Protein AF-A0A061HUR4-F1 (afdb_monomer_lite)

Sequence (111 aa):
MMMWSNFFMQEEDRRRAAAGRRRAQGQQNLGLTPEREGKIKLVLLLATVGATLAVLSVGTEFWVELNTYKTNGSAVCEAAHMGLWKVCIKRLWQADVPAGRDTCGPAELPG

Foldseek 3Di:
DPPVVVVVVVVVVVVVVVVVVVVVVVVVVVDDDPVVVVVVVVVVVVVVVVVVVVVVQLPDQAPDWDWDFDDPPDQWGWIWGHHPVDIDIDIDGPVPAPPPDRTPDPDDDDD

Radius of gyration: 34.09 Å; chains: 1; bounding box: 44×47×99 Å

pLDDT: mean 76.51, std 13.19, range [37.38, 98.44]

InterPro domains:
  IPR004031 PMP-22/EMP/MP20/Claudin [PF13903] (49-101)
  IPR008370 Voltage-dependent calcium channel, gamma-6 subunit [PR01794] (3-14)
  IPR008370 Voltage-dependent calcium channel, gamma-6 subunit [PR01794] (15-33)
  IPR008370 Voltage-dependent calcium channel, gamma-6 subunit [PR01794] (66-77)
  IPR008370 Voltage-dependent calcium channel, gamma-6 subunit [PR01794] (92-110)

Organism: Cricetulus griseus (NCBI:txid10029)

Structure (mmCIF, N/CA/C/O backbone):
data_AF-A0A061HUR4-F1
#
_entry.id   AF-A0A061HUR4-F1
#
loop_
_atom_site.group_PDB
_atom_site.id
_atom_site.type_symbol
_atom_site.label_atom_id
_atom_site.label_alt_id
_atom_site.label_comp_id
_atom_site.label_asym_id
_atom_site.label_entity_id
_atom_site.label_seq_id
_atom_site.pdbx_PDB_ins_code
_atom_site.Cartn_x
_atom_site.Cartn_y
_atom_site.Cartn_z
_atom_site.occupancy
_atom_site.B_iso_or_equiv
_atom_site.auth_seq_id
_atom_site.auth_comp_id
_atom_site.auth_asym_id
_atom_site.auth_atom_id
_atom_site.pdbx_PDB_model_num
ATOM 1 N N . MET A 1 1 ? -24.345 -30.242 67.287 1.00 55.06 1 MET A N 1
ATOM 2 C CA . MET A 1 1 ? -23.139 -29.526 66.802 1.00 55.06 1 MET A CA 1
ATOM 3 C C . MET A 1 1 ? -23.176 -29.313 65.270 1.00 55.06 1 MET A C 1
ATOM 5 O O . MET A 1 1 ? -22.239 -29.674 64.584 1.00 55.06 1 MET A O 1
ATOM 9 N N . MET A 1 2 ? -24.245 -28.735 64.691 1.00 60.22 2 MET A N 1
ATOM 10 C CA . MET A 1 2 ? -24.365 -28.531 63.219 1.00 60.22 2 MET A CA 1
ATOM 11 C C . MET A 1 2 ? -24.622 -27.069 62.808 1.00 60.22 2 MET A C 1
ATOM 13 O O . MET A 1 2 ? -24.738 -26.753 61.627 1.00 60.22 2 MET A O 1
ATOM 17 N N . MET A 1 3 ? -24.706 -26.149 63.774 1.00 60.56 3 MET A N 1
ATOM 18 C CA . MET A 1 3 ? -25.080 -24.758 63.493 1.00 60.56 3 MET A CA 1
ATOM 19 C C . MET A 1 3 ? -23.937 -23.946 62.857 1.00 60.56 3 MET A C 1
ATOM 21 O O . MET A 1 3 ? -24.183 -22.991 62.132 1.00 60.56 3 MET A O 1
ATOM 25 N N . TRP A 1 4 ? -22.683 -24.353 63.084 1.00 64.06 4 TRP A N 1
ATOM 26 C CA . TRP A 1 4 ? -21.495 -23.618 62.633 1.00 64.06 4 TRP A CA 1
ATOM 27 C C . TRP A 1 4 ? -21.179 -23.824 61.147 1.00 64.06 4 TRP A C 1
ATOM 29 O O . TRP A 1 4 ? -20.784 -22.875 60.474 1.00 64.06 4 TRP A O 1
ATOM 39 N N . SER A 1 5 ? -21.405 -25.029 60.614 1.00 63.34 5 SER A N 1
ATOM 40 C CA . SER A 1 5 ? -21.172 -25.327 59.192 1.00 63.34 5 SER A CA 1
ATOM 41 C C . SER A 1 5 ? -22.099 -24.525 58.280 1.00 63.34 5 SER A C 1
ATOM 43 O O . SER A 1 5 ? -21.664 -24.026 57.247 1.00 63.34 5 SER A O 1
ATOM 45 N N . ASN A 1 6 ? -23.353 -24.336 58.698 1.00 74.31 6 ASN A N 1
ATOM 46 C CA . ASN A 1 6 ? -24.324 -23.533 57.956 1.00 74.31 6 ASN A CA 1
ATOM 47 C C . ASN A 1 6 ? -23.967 -22.042 57.974 1.00 74.31 6 ASN A C 1
ATOM 49 O O . ASN A 1 6 ? -24.074 -21.373 56.951 1.00 74.31 6 ASN A O 1
ATOM 53 N N . PHE A 1 7 ? -23.474 -21.534 59.107 1.00 77.38 7 PHE A N 1
ATOM 54 C CA . PHE A 1 7 ? -23.070 -20.135 59.229 1.00 77.38 7 PHE A CA 1
ATOM 55 C C . PHE A 1 7 ? -21.883 -19.786 58.320 1.00 77.38 7 PHE A C 1
ATOM 57 O O . PHE A 1 7 ? -21.911 -18.770 57.630 1.00 77.38 7 PHE A O 1
ATOM 64 N N . PHE A 1 8 ? -20.859 -20.645 58.271 1.00 74.56 8 PHE A N 1
ATOM 65 C CA . PHE A 1 8 ? -19.703 -20.425 57.395 1.00 74.56 8 PHE A CA 1
ATOM 66 C C . PHE A 1 8 ? -20.082 -20.449 55.915 1.00 74.56 8 PHE A C 1
ATOM 68 O O . PHE A 1 8 ? -19.650 -19.583 55.157 1.00 74.56 8 PHE A O 1
ATOM 75 N N . MET A 1 9 ? -20.919 -21.406 55.517 1.00 76.25 9 MET A N 1
ATOM 76 C CA . MET A 1 9 ? -21.362 -21.543 54.130 1.00 76.25 9 MET A CA 1
ATOM 77 C C . MET A 1 9 ? -22.210 -20.332 53.699 1.00 76.25 9 MET A C 1
ATOM 79 O O . MET A 1 9 ? -21.973 -19.743 52.646 1.00 76.25 9 MET A O 1
ATOM 83 N N . GLN A 1 10 ? -23.090 -19.854 54.584 1.00 77.94 10 GLN A N 1
ATOM 84 C CA . GLN A 1 10 ? -23.896 -18.653 54.365 1.00 77.94 10 GLN A CA 1
ATOM 85 C C . GLN A 1 10 ? -23.051 -17.369 54.278 1.00 77.94 10 GLN A C 1
ATOM 87 O O . GLN A 1 10 ? -23.330 -16.492 53.457 1.00 77.94 10 GLN A O 1
ATOM 92 N N . GLU A 1 11 ? -22.005 -17.242 55.097 1.00 79.56 11 GLU A N 1
ATOM 93 C CA . GLU A 1 11 ? -21.106 -16.086 55.068 1.00 79.56 11 GLU A CA 1
ATOM 94 C C . GLU A 1 11 ? -20.219 -16.084 53.810 1.00 79.56 11 GLU A C 1
ATOM 96 O O . GLU A 1 11 ? -19.974 -15.022 53.227 1.00 79.56 11 GLU A O 1
ATOM 101 N N . GLU A 1 12 ? -19.779 -17.254 53.337 1.00 77.00 12 GLU A N 1
ATOM 102 C CA . GLU A 1 12 ? -19.086 -17.373 52.053 1.00 77.00 12 GLU A CA 1
ATOM 103 C C . GLU A 1 12 ? -19.983 -16.994 50.874 1.00 77.00 12 GLU A C 1
ATOM 105 O O . GLU A 1 12 ? -19.558 -16.218 50.015 1.00 77.00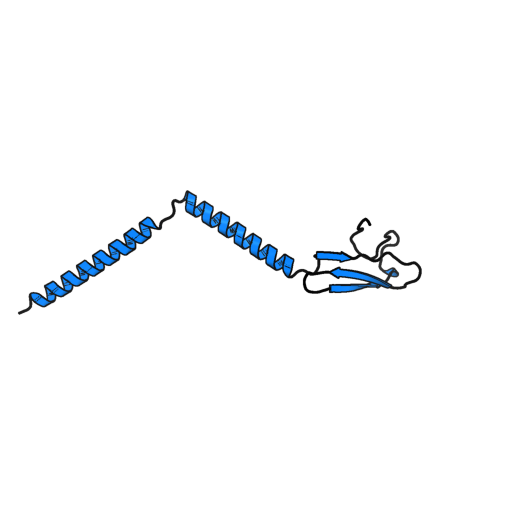 12 GLU A O 1
ATOM 110 N N . ASP A 1 13 ? -21.225 -17.477 50.835 1.00 78.56 13 ASP A N 1
ATOM 111 C CA . ASP A 1 13 ? -22.171 -17.132 49.771 1.00 78.56 13 ASP A CA 1
ATOM 112 C C . ASP A 1 13 ? -22.509 -15.643 49.781 1.00 78.56 13 ASP A C 1
ATOM 114 O O . ASP A 1 13 ? -22.564 -15.004 48.727 1.00 78.56 13 ASP A O 1
ATOM 118 N N . ARG A 1 14 ? -22.611 -15.035 50.967 1.00 79.50 14 ARG A N 1
ATOM 119 C CA . ARG A 1 14 ? -22.775 -13.585 51.118 1.00 79.50 14 ARG A CA 1
ATOM 120 C C . ARG A 1 14 ? -21.579 -12.815 50.556 1.00 79.50 14 ARG A C 1
ATOM 122 O O . ARG A 1 14 ? -21.761 -11.798 49.880 1.00 79.50 14 ARG A O 1
ATOM 129 N N . ARG A 1 15 ? -20.353 -13.300 50.779 1.00 79.31 15 ARG A N 1
ATOM 130 C CA . ARG A 1 15 ? -19.126 -12.709 50.213 1.00 79.31 15 ARG A CA 1
ATOM 131 C C . ARG A 1 15 ? -19.040 -12.899 48.702 1.00 79.31 15 ARG A C 1
ATOM 133 O O . ARG A 1 15 ? -18.707 -11.942 48.002 1.00 79.31 15 ARG A O 1
ATOM 140 N N . ARG A 1 16 ? -19.384 -14.083 48.186 1.00 78.38 16 ARG A N 1
ATOM 141 C CA . ARG A 1 16 ? -19.441 -14.371 46.743 1.00 78.38 16 ARG A CA 1
ATOM 142 C C . ARG A 1 16 ? -20.489 -13.503 46.050 1.00 78.38 16 ARG A C 1
ATOM 144 O O . ARG A 1 16 ? -20.184 -12.894 45.027 1.00 78.38 16 ARG A O 1
ATOM 151 N N . ALA A 1 17 ? -21.670 -13.345 46.642 1.00 78.44 17 ALA A N 1
ATOM 152 C CA . ALA A 1 17 ? -22.723 -12.467 46.139 1.00 78.44 17 ALA A CA 1
ATOM 153 C C . ALA A 1 17 ? -22.298 -10.989 46.151 1.00 78.44 17 ALA A C 1
ATOM 155 O O . ALA A 1 17 ? -22.536 -10.265 45.184 1.00 78.44 17 ALA A O 1
ATOM 156 N N . ALA A 1 18 ? -21.611 -10.535 47.205 1.00 78.62 18 ALA A N 1
ATOM 157 C CA . ALA A 1 18 ? -21.074 -9.178 47.277 1.00 78.62 18 ALA A CA 1
ATOM 158 C C . ALA A 1 18 ? -19.967 -8.932 46.236 1.00 78.62 18 ALA A C 1
ATOM 160 O O . ALA A 1 18 ? -19.940 -7.873 45.609 1.00 78.62 18 ALA A O 1
ATOM 161 N N . ALA A 1 19 ? -19.075 -9.902 46.014 1.00 77.88 19 ALA A N 1
ATOM 162 C CA . ALA A 1 19 ? -18.050 -9.835 44.975 1.00 77.88 19 ALA A CA 1
ATOM 163 C C . ALA A 1 19 ? -18.663 -9.853 43.563 1.00 77.88 19 ALA A C 1
ATOM 165 O O . ALA A 1 19 ? -18.246 -9.077 42.701 1.00 77.88 19 ALA A O 1
ATOM 166 N N . GLY A 1 20 ? -19.698 -10.671 43.350 1.00 74.06 20 GLY A N 1
ATOM 167 C CA . GLY A 1 20 ? -20.485 -10.706 42.118 1.00 74.06 20 GLY A CA 1
ATOM 168 C C . GLY A 1 20 ? -21.175 -9.372 41.835 1.00 74.06 20 GLY A C 1
ATOM 169 O O . GLY A 1 20 ? -21.059 -8.848 40.730 1.00 74.06 20 GLY A O 1
ATOM 170 N N . ARG A 1 21 ? -21.794 -8.754 42.852 1.00 71.44 21 ARG A N 1
ATOM 171 C CA . ARG A 1 21 ? -22.386 -7.409 42.749 1.00 71.44 21 ARG A CA 1
ATOM 172 C C . ARG A 1 21 ? -21.354 -6.335 42.430 1.00 71.44 21 ARG A C 1
ATOM 174 O O . ARG A 1 21 ? -21.614 -5.509 41.567 1.00 71.44 21 ARG A O 1
ATOM 181 N N . ARG A 1 22 ? -20.177 -6.353 43.068 1.00 67.94 22 ARG A N 1
ATOM 182 C CA . ARG A 1 22 ? -19.102 -5.389 42.763 1.00 67.94 22 ARG A CA 1
ATOM 183 C C . ARG A 1 22 ? -18.572 -5.546 41.341 1.00 67.94 22 ARG A C 1
ATOM 185 O O . ARG A 1 22 ? -18.340 -4.539 40.683 1.00 67.94 22 ARG A O 1
ATOM 192 N N . ARG A 1 23 ? -18.416 -6.782 40.849 1.00 66.25 23 ARG A N 1
ATOM 193 C CA . ARG A 1 23 ? -18.049 -7.037 39.446 1.00 66.25 23 ARG A CA 1
ATOM 194 C C . ARG A 1 23 ? -19.124 -6.537 38.490 1.00 66.25 23 ARG A C 1
ATOM 196 O O . ARG A 1 23 ? -18.790 -5.792 37.581 1.00 66.25 23 ARG A O 1
ATOM 203 N N . ALA A 1 24 ? -20.391 -6.865 38.733 1.00 61.53 24 ALA A N 1
ATOM 204 C CA . ALA A 1 24 ? -21.502 -6.408 37.903 1.00 61.53 24 ALA A CA 1
ATOM 205 C C . ALA A 1 24 ? -21.624 -4.874 37.894 1.00 61.53 24 ALA A C 1
ATOM 207 O O . ALA A 1 24 ? -21.800 -4.276 36.840 1.00 61.53 24 ALA A O 1
ATOM 208 N N . GLN A 1 25 ? -21.452 -4.222 39.044 1.00 60.91 25 GLN A N 1
ATOM 209 C CA . GLN A 1 25 ? -21.507 -2.765 39.171 1.00 60.91 25 GLN A CA 1
ATOM 210 C C . GLN A 1 25 ? -20.283 -2.073 38.546 1.00 60.91 25 GLN A C 1
ATOM 212 O O . GLN A 1 25 ? -20.422 -1.022 37.928 1.00 60.91 25 GLN A O 1
ATOM 217 N N . GLY A 1 26 ? -19.092 -2.676 38.637 1.00 59.31 26 GLY A N 1
ATOM 218 C CA . GLY A 1 26 ? -17.904 -2.227 37.904 1.00 59.31 26 GLY A CA 1
ATOM 219 C C . GLY A 1 26 ? -18.062 -2.373 36.388 1.00 59.31 26 GLY A C 1
ATOM 220 O O . GLY A 1 26 ? -17.634 -1.501 35.643 1.00 59.31 26 GLY A O 1
ATOM 221 N N . GLN A 1 27 ? -18.745 -3.425 35.935 1.00 59.47 27 GLN A N 1
A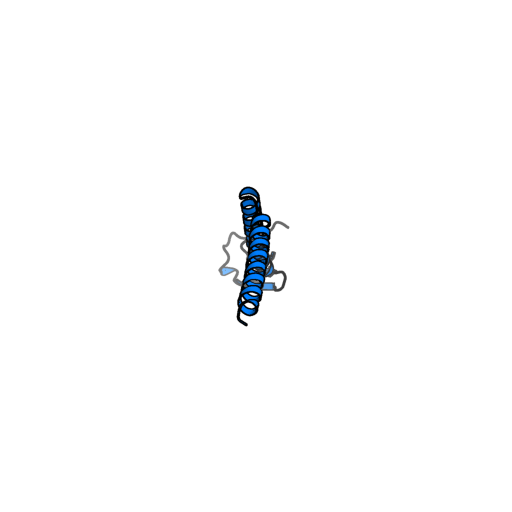TOM 222 C CA . GLN A 1 27 ? -19.057 -3.650 34.524 1.00 59.47 27 GLN A CA 1
ATOM 223 C C . GLN A 1 27 ? -20.131 -2.678 34.008 1.00 59.47 27 GLN A C 1
ATOM 225 O O . GLN A 1 27 ? -20.013 -2.183 32.893 1.00 59.47 27 GLN A O 1
ATOM 230 N N . GLN A 1 28 ? -21.127 -2.338 34.834 1.00 55.09 28 GLN A N 1
ATOM 231 C CA . GLN A 1 28 ? -22.127 -1.309 34.524 1.00 55.09 28 GLN A CA 1
ATOM 232 C C . GLN A 1 28 ? -21.521 0.103 34.480 1.00 55.09 28 GLN A C 1
ATOM 234 O O . GLN A 1 28 ? -21.903 0.890 33.622 1.00 55.09 28 GLN A O 1
ATOM 239 N N . ASN A 1 29 ? -20.528 0.409 35.324 1.00 53.66 29 ASN A N 1
ATOM 240 C CA . ASN A 1 29 ? -19.776 1.672 35.262 1.00 53.66 29 ASN A CA 1
ATOM 241 C C . ASN A 1 29 ? -18.725 1.722 34.134 1.00 53.66 29 ASN A C 1
ATOM 243 O O . ASN A 1 29 ? -18.254 2.806 33.797 1.00 53.66 29 ASN A O 1
ATOM 247 N N . LEU A 1 30 ? -18.363 0.578 33.538 1.00 56.94 30 LEU A N 1
ATOM 248 C CA . LEU A 1 30 ? -17.563 0.501 32.306 1.00 56.94 30 LEU A CA 1
ATOM 249 C C . LEU A 1 30 ? -18.419 0.510 31.028 1.00 56.94 30 LEU A C 1
ATOM 251 O O . LEU A 1 30 ? -17.865 0.505 29.928 1.00 56.94 30 LEU A O 1
ATOM 255 N N . GLY A 1 31 ? -19.748 0.522 31.155 1.00 57.97 31 GLY A N 1
ATOM 256 C CA . GLY A 1 31 ? -20.655 0.676 30.026 1.00 57.97 31 GLY A CA 1
ATOM 257 C C . GLY A 1 31 ? -20.511 2.073 29.436 1.00 57.97 31 GLY A C 1
ATOM 258 O O . GLY A 1 31 ? -20.940 3.060 30.031 1.00 57.97 31 GLY A O 1
ATOM 259 N N . LEU A 1 32 ? -19.876 2.171 28.269 1.00 62.47 32 LEU A N 1
ATOM 260 C CA . LEU A 1 32 ? -19.836 3.411 27.504 1.00 62.47 32 LEU A CA 1
ATOM 261 C C . LEU A 1 32 ? -21.273 3.817 27.157 1.00 62.47 32 LEU A C 1
ATOM 263 O O . LEU A 1 32 ? -22.089 2.979 26.780 1.00 62.47 32 LEU A O 1
ATOM 267 N N . THR A 1 33 ? -21.587 5.108 27.264 1.00 70.81 33 THR A N 1
ATOM 268 C CA . THR A 1 33 ? -22.850 5.620 26.722 1.00 70.81 33 THR A CA 1
ATOM 269 C C . THR A 1 33 ? -22.920 5.280 25.226 1.00 70.81 33 THR A C 1
ATOM 271 O O . THR A 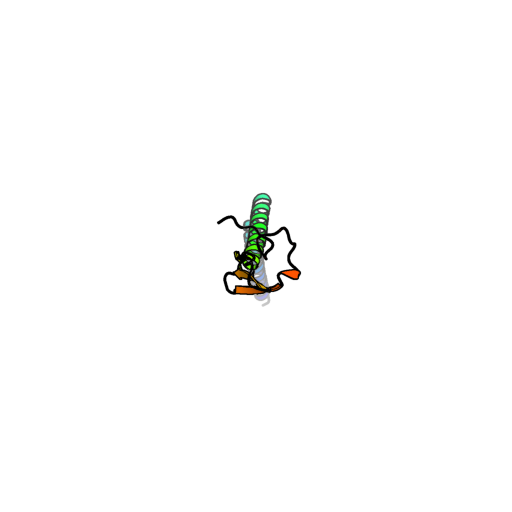1 33 ? -21.873 5.287 24.567 1.00 70.81 33 THR A O 1
ATOM 274 N N . PRO A 1 34 ? -24.107 4.997 24.658 1.00 74.12 34 PRO A N 1
ATOM 275 C CA . PRO A 1 34 ? -24.232 4.529 23.270 1.00 74.12 34 PRO A CA 1
ATOM 276 C C . PRO A 1 34 ? -23.558 5.479 22.262 1.00 74.12 34 PRO A C 1
ATOM 278 O O . PRO A 1 34 ? -22.886 5.039 21.331 1.00 74.12 34 PRO A O 1
ATOM 281 N N . GLU A 1 35 ? -23.622 6.787 22.523 1.00 76.25 35 GLU A N 1
ATOM 282 C CA . GLU A 1 35 ? -22.910 7.840 21.784 1.00 76.25 35 GLU A CA 1
ATOM 283 C C . GLU A 1 35 ? -21.379 7.684 21.804 1.00 76.25 35 GLU A C 1
ATOM 285 O O . GLU A 1 35 ? -20.692 7.879 20.798 1.00 76.25 35 GLU A O 1
ATOM 290 N N . ARG A 1 36 ? -20.806 7.345 22.964 1.00 76.00 36 ARG A N 1
ATOM 291 C CA . ARG A 1 36 ? -19.356 7.196 23.138 1.00 76.00 36 ARG A CA 1
ATOM 292 C C . ARG A 1 36 ? -18.863 5.874 22.561 1.00 76.00 36 ARG A C 1
ATOM 294 O O . ARG A 1 36 ? -17.781 5.838 21.980 1.00 76.00 36 ARG A O 1
ATOM 301 N N . GLU A 1 37 ? -19.663 4.819 22.670 1.00 81.31 37 GLU A N 1
ATOM 302 C CA . GLU A 1 37 ? -19.388 3.529 22.040 1.00 81.31 37 GLU A CA 1
ATOM 303 C C . GLU A 1 37 ? -19.369 3.646 20.508 1.00 81.31 37 GLU A C 1
ATOM 305 O O . GLU A 1 37 ? -18.432 3.163 19.872 1.00 81.31 37 GLU A O 1
ATOM 310 N N . GLY A 1 38 ? -20.337 4.360 19.920 1.00 83.44 38 GLY A N 1
ATOM 311 C CA . GLY A 1 38 ? -20.373 4.640 18.482 1.00 83.44 38 GL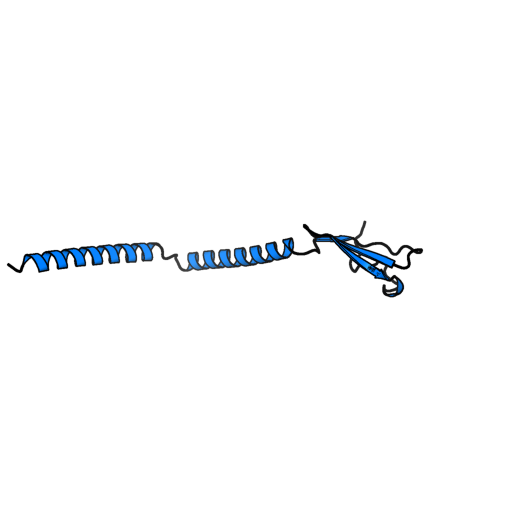Y A CA 1
ATOM 312 C C . GLY A 1 38 ? -19.135 5.398 17.995 1.00 83.44 38 GLY A C 1
ATOM 313 O O . GLY A 1 38 ? -18.501 4.990 17.021 1.00 83.44 38 GLY A O 1
ATOM 314 N N . LYS A 1 39 ? -18.723 6.448 18.719 1.00 90.44 39 LYS A N 1
ATOM 315 C CA . LYS A 1 39 ? -17.501 7.214 18.408 1.00 90.44 39 LYS A CA 1
ATOM 316 C C . LYS A 1 39 ? -16.240 6.356 18.480 1.00 90.44 39 LYS A C 1
ATOM 318 O O . LYS A 1 39 ? -15.405 6.432 17.585 1.00 90.44 39 LYS A O 1
ATOM 323 N N . ILE A 1 40 ? -16.104 5.527 19.515 1.00 91.94 40 ILE A N 1
ATOM 324 C CA . ILE A 1 40 ? -14.938 4.645 19.676 1.00 91.94 40 ILE A CA 1
ATOM 325 C C . ILE A 1 40 ? -14.892 3.601 18.558 1.00 91.94 40 ILE A C 1
ATOM 327 O O . ILE A 1 40 ? -13.833 3.386 17.974 1.00 91.94 40 ILE A O 1
ATOM 331 N N . LYS A 1 41 ? -16.033 2.997 18.209 1.00 91.88 41 LYS A N 1
ATOM 332 C CA . LYS A 1 41 ? -16.132 2.051 17.090 1.00 91.88 41 LYS A CA 1
ATOM 333 C C . LYS A 1 41 ? -15.767 2.706 15.758 1.00 91.88 41 LYS A C 1
ATOM 335 O O . LYS A 1 41 ? -15.001 2.125 14.998 1.00 91.88 41 LYS A O 1
ATOM 340 N N . LEU A 1 42 ? -16.252 3.922 15.497 1.00 94.88 42 LEU A N 1
ATOM 341 C CA . LEU A 1 42 ? -15.923 4.666 14.280 1.00 94.88 42 LEU A CA 1
ATOM 342 C C . LEU A 1 42 ? -14.422 4.971 14.192 1.00 94.88 42 LEU A C 1
ATOM 344 O O . LEU A 1 42 ? -13.809 4.716 13.159 1.00 94.88 42 LEU A O 1
ATOM 348 N N . VAL A 1 43 ? -13.820 5.464 15.278 1.00 96.50 43 VAL A N 1
ATOM 349 C CA . VAL A 1 43 ? -12.374 5.726 15.332 1.00 96.50 43 VAL A CA 1
ATOM 350 C C . VAL A 1 43 ? -11.579 4.440 15.126 1.00 96.50 43 VAL A C 1
ATOM 352 O O . VAL A 1 43 ? -10.611 4.446 14.373 1.00 96.50 43 VAL A O 1
ATOM 355 N N . LEU A 1 44 ? -11.997 3.327 15.733 1.00 95.94 44 LEU A N 1
ATOM 356 C CA . LEU A 1 44 ? -11.340 2.035 15.547 1.00 95.94 44 LEU A CA 1
ATOM 357 C C . LEU A 1 44 ? -11.429 1.558 14.089 1.00 95.94 44 LEU A C 1
ATOM 359 O O . LEU A 1 44 ? -10.439 1.083 13.537 1.00 95.94 44 LEU A O 1
ATOM 363 N N . LEU A 1 45 ? -12.585 1.716 13.440 1.00 97.25 45 LEU A N 1
ATOM 364 C CA . LEU A 1 45 ? -12.757 1.383 12.024 1.00 97.25 45 LEU A CA 1
ATOM 365 C C . LEU A 1 45 ? -11.861 2.248 11.131 1.00 97.25 45 LEU A C 1
ATOM 367 O O . LEU A 1 45 ? -11.131 1.721 10.300 1.00 97.25 45 LEU A O 1
ATOM 371 N N . LEU A 1 46 ? -11.841 3.563 11.343 1.00 98.31 46 LEU A N 1
ATOM 372 C CA . LEU A 1 46 ? -10.961 4.472 10.602 1.00 98.31 46 LEU A CA 1
ATOM 373 C C . LEU A 1 46 ? -9.482 4.138 10.814 1.00 98.31 46 LEU A C 1
ATOM 375 O O . LEU A 1 46 ? -8.717 4.103 9.854 1.00 98.31 46 LEU A O 1
ATOM 379 N N . ALA A 1 47 ? -9.080 3.857 12.054 1.00 98.12 47 ALA A N 1
ATOM 380 C CA . ALA A 1 47 ? -7.703 3.513 12.387 1.00 98.12 47 ALA A CA 1
ATOM 381 C C . ALA A 1 47 ? -7.279 2.182 11.755 1.00 98.12 47 ALA A C 1
ATOM 383 O O . ALA A 1 47 ? -6.182 2.085 11.213 1.00 98.12 47 ALA A O 1
ATOM 384 N N . THR A 1 48 ? -8.143 1.166 11.787 1.00 98.12 48 THR A N 1
ATOM 385 C CA . THR A 1 48 ? -7.857 -0.137 11.167 1.00 98.12 48 THR A CA 1
ATOM 386 C C . THR A 1 48 ? -7.774 -0.028 9.649 1.00 98.12 48 THR A C 1
ATOM 388 O O . THR A 1 48 ? -6.798 -0.499 9.071 1.00 98.12 48 THR A O 1
ATOM 391 N N . VAL A 1 49 ? -8.713 0.669 9.002 1.00 98.44 49 VAL A N 1
ATOM 392 C CA . VAL A 1 49 ? -8.655 0.940 7.557 1.00 98.44 49 VAL A CA 1
ATOM 393 C C . VAL A 1 49 ? -7.381 1.714 7.206 1.00 98.44 49 VAL A C 1
ATOM 395 O O . VAL A 1 49 ? -6.626 1.286 6.335 1.00 98.44 49 VAL A O 1
ATOM 398 N N . GLY A 1 50 ? -7.076 2.792 7.930 1.00 98.38 50 GLY A N 1
ATOM 399 C CA . GLY A 1 50 ? -5.854 3.572 7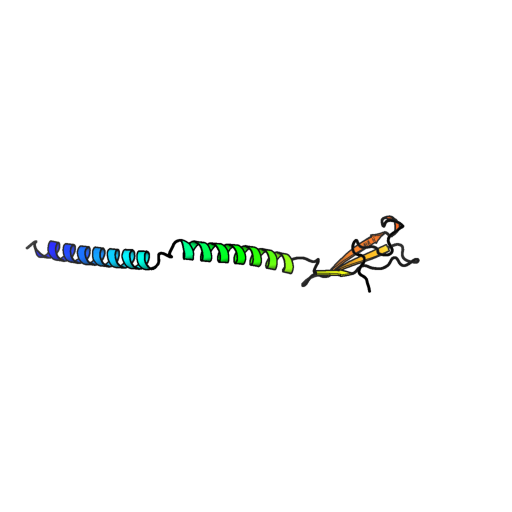.729 1.00 98.38 50 GLY A CA 1
ATOM 400 C C . GLY A 1 50 ? -4.582 2.738 7.895 1.00 98.38 50 GLY A C 1
ATOM 401 O O . GLY A 1 50 ? -3.688 2.813 7.057 1.00 98.38 50 GLY A O 1
ATOM 402 N N . ALA A 1 51 ? -4.522 1.882 8.917 1.00 98.19 51 ALA A N 1
ATOM 403 C CA . ALA A 1 51 ? -3.397 0.978 9.132 1.00 98.19 51 ALA A CA 1
ATOM 404 C C . ALA A 1 51 ? -3.248 -0.035 7.986 1.00 98.19 51 ALA A C 1
ATOM 406 O O . ALA A 1 51 ? -2.136 -0.250 7.508 1.00 98.19 51 ALA A O 1
ATOM 407 N N . THR A 1 52 ? -4.349 -0.617 7.496 1.00 97.81 52 THR A N 1
ATOM 408 C CA . THR A 1 52 ? -4.293 -1.534 6.344 1.00 97.81 52 THR A CA 1
ATOM 409 C C . THR A 1 52 ? -3.796 -0.834 5.081 1.00 97.81 52 THR A C 1
ATOM 411 O O . THR A 1 52 ? -2.913 -1.361 4.407 1.00 97.81 52 THR A O 1
ATOM 414 N N . LEU A 1 53 ? -4.274 0.382 4.798 1.00 97.25 53 LEU A N 1
ATOM 415 C CA . LEU A 1 53 ? -3.810 1.183 3.664 1.00 97.25 53 LEU A CA 1
ATOM 416 C C . LEU A 1 53 ? -2.332 1.565 3.799 1.00 97.25 53 LEU A C 1
ATOM 418 O O . LEU A 1 53 ? -1.596 1.497 2.819 1.00 97.25 53 LEU A O 1
ATOM 422 N N . ALA A 1 54 ? -1.874 1.909 5.005 1.00 96.31 54 ALA A N 1
ATOM 423 C CA . ALA A 1 54 ? -0.470 2.221 5.257 1.00 96.31 54 ALA A CA 1
ATOM 424 C C . ALA A 1 54 ? 0.439 1.010 4.998 1.00 96.31 54 ALA A C 1
ATOM 426 O O . ALA A 1 54 ? 1.464 1.145 4.333 1.00 96.31 54 ALA A O 1
ATOM 427 N N . VAL A 1 55 ? 0.050 -0.183 5.460 1.00 96.12 55 VAL A N 1
ATOM 428 C CA . VAL A 1 55 ? 0.803 -1.421 5.196 1.00 96.12 55 VAL A CA 1
ATOM 429 C C . VAL A 1 55 ? 0.854 -1.720 3.697 1.00 96.12 55 VAL A C 1
ATOM 431 O O . VAL A 1 55 ? 1.925 -2.035 3.180 1.00 96.12 55 VAL A O 1
ATOM 434 N N . LEU A 1 56 ? -0.267 -1.567 2.985 1.00 93.69 56 LEU A N 1
ATOM 435 C CA . LEU A 1 56 ? -0.307 -1.731 1.529 1.00 93.69 56 LEU A CA 1
ATOM 436 C C . LEU A 1 56 ? 0.600 -0.718 0.818 1.00 93.69 56 LEU A C 1
ATOM 438 O O . LEU A 1 56 ? 1.356 -1.101 -0.069 1.00 93.69 56 LEU A O 1
ATOM 442 N N . SER A 1 57 ? 0.583 0.549 1.241 1.00 92.00 57 SER A N 1
ATOM 443 C CA . SER A 1 57 ? 1.457 1.592 0.697 1.00 92.00 57 SER A CA 1
ATOM 444 C C . SER A 1 57 ? 2.930 1.252 0.910 1.00 92.00 57 SER A C 1
ATOM 446 O O . SER A 1 57 ? 3.720 1.350 -0.017 1.00 92.00 57 SER A O 1
ATOM 448 N N . VAL A 1 58 ? 3.330 0.817 2.105 1.00 92.88 58 VAL A N 1
ATOM 449 C CA . VAL A 1 58 ? 4.731 0.461 2.393 1.00 92.88 58 VAL A CA 1
ATOM 450 C C . VAL A 1 58 ? 5.177 -0.786 1.625 1.00 92.88 58 VAL A C 1
ATOM 452 O O . VAL A 1 58 ? 6.338 -0.874 1.228 1.00 92.88 58 VAL A O 1
ATOM 455 N N . GLY A 1 59 ? 4.268 -1.738 1.399 1.00 89.38 59 GLY A N 1
ATOM 456 C CA . GLY A 1 59 ? 4.542 -2.960 0.643 1.00 89.38 59 GLY A CA 1
ATOM 457 C C . GLY A 1 59 ? 4.549 -2.788 -0.878 1.00 89.38 59 GLY A C 1
ATOM 458 O O . GLY A 1 59 ? 4.987 -3.698 -1.578 1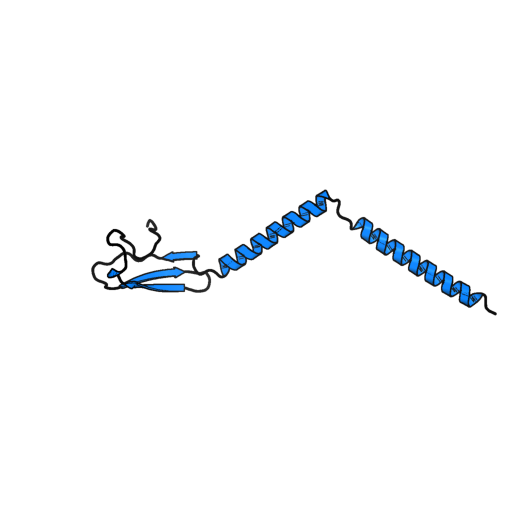.00 89.38 59 GLY A O 1
ATOM 459 N N . THR A 1 60 ? 4.063 -1.658 -1.395 1.00 88.56 60 THR A N 1
ATOM 460 C CA . THR A 1 60 ? 3.963 -1.423 -2.837 1.00 88.56 60 THR A CA 1
ATOM 461 C C . THR A 1 60 ? 5.272 -0.907 -3.434 1.00 88.56 60 THR A C 1
ATOM 463 O O . THR A 1 60 ? 6.057 -0.225 -2.773 1.00 88.56 60 THR A O 1
ATOM 466 N N . GLU A 1 61 ? 5.500 -1.204 -4.712 1.00 83.75 61 GLU A N 1
ATOM 467 C CA . GLU A 1 61 ? 6.695 -0.782 -5.461 1.00 83.75 61 GLU A CA 1
ATOM 468 C C . GLU A 1 61 ? 6.451 0.478 -6.311 1.00 83.75 61 GLU A C 1
ATOM 470 O O . GLU A 1 61 ? 7.338 0.947 -7.013 1.00 83.75 61 GLU A O 1
ATOM 475 N N . PHE A 1 62 ? 5.252 1.053 -6.218 1.00 83.12 62 PHE A N 1
ATOM 476 C CA . PHE A 1 62 ? 4.779 2.171 -7.035 1.00 83.12 62 PHE A CA 1
ATOM 477 C C . PHE A 1 62 ? 4.822 3.506 -6.273 1.00 83.12 62 PHE A C 1
ATOM 479 O O . PHE A 1 62 ? 3.837 4.240 -6.261 1.00 83.12 62 PHE A O 1
ATOM 486 N N . TRP A 1 63 ? 5.929 3.808 -5.583 1.00 84.75 63 TRP A N 1
ATOM 487 C CA . TRP A 1 63 ? 6.079 5.109 -4.909 1.00 84.75 63 TRP A CA 1
ATOM 488 C C . TRP A 1 63 ? 6.517 6.194 -5.884 1.00 84.75 63 TRP A C 1
ATOM 490 O O . TRP A 1 63 ? 6.009 7.312 -5.846 1.00 84.75 63 TRP A O 1
ATOM 500 N N . VAL A 1 64 ? 7.462 5.853 -6.756 1.00 82.50 64 VAL A N 1
ATOM 501 C CA . VAL A 1 64 ? 7.950 6.727 -7.819 1.00 82.50 64 VAL A CA 1
ATOM 502 C C . VAL A 1 64 ? 8.053 5.904 -9.091 1.00 82.50 64 VAL A C 1
ATOM 504 O O . VAL A 1 64 ? 8.663 4.836 -9.101 1.00 82.50 64 VAL A O 1
ATOM 507 N N . GLU A 1 65 ? 7.467 6.407 -10.167 1.00 76.00 65 GLU A N 1
ATOM 508 C CA . GLU A 1 65 ? 7.630 5.847 -11.501 1.00 76.00 65 GLU A CA 1
ATOM 509 C C . GLU A 1 65 ? 8.675 6.682 -12.246 1.00 76.00 65 GLU A C 1
ATOM 511 O O . GLU A 1 65 ? 8.500 7.879 -12.445 1.00 76.00 65 GLU A O 1
ATOM 516 N N . LEU A 1 66 ? 9.794 6.067 -12.621 1.00 73.00 66 LEU A N 1
ATOM 517 C CA . LEU A 1 66 ? 10.798 6.664 -13.487 1.00 73.00 66 LEU A CA 1
ATOM 518 C C . LEU A 1 66 ? 10.534 6.203 -14.916 1.00 73.00 66 LEU A C 1
ATOM 520 O O . LEU A 1 66 ? 10.635 5.014 -15.235 1.00 73.00 66 LEU A O 1
ATOM 524 N N . ASN A 1 67 ? 10.220 7.160 -15.780 1.00 69.62 67 ASN A N 1
ATOM 525 C CA . ASN A 1 67 ? 9.947 6.889 -17.175 1.00 69.62 67 ASN A CA 1
ATOM 526 C C . ASN A 1 67 ? 11.148 7.286 -18.044 1.00 69.62 67 ASN A C 1
ATOM 528 O O . ASN A 1 67 ? 11.603 8.429 -17.995 1.00 69.62 67 ASN A O 1
ATOM 532 N N . THR A 1 68 ? 11.686 6.350 -18.831 1.00 69.81 68 THR A N 1
ATOM 533 C CA . THR A 1 68 ? 12.750 6.669 -19.790 1.00 69.81 68 THR A CA 1
ATOM 534 C C . THR A 1 68 ? 12.162 7.188 -21.091 1.00 69.81 68 THR A C 1
ATOM 536 O O . THR A 1 68 ? 11.296 6.543 -21.692 1.00 69.81 68 THR A O 1
ATOM 539 N N . TYR A 1 69 ? 12.706 8.308 -21.562 1.00 69.56 69 TYR A N 1
ATOM 540 C CA . TYR A 1 69 ? 12.453 8.813 -22.905 1.00 69.56 69 TYR A CA 1
ATOM 541 C C . TYR A 1 69 ? 12.884 7.804 -23.965 1.00 69.56 69 TYR A C 1
ATOM 543 O O . TYR A 1 69 ? 13.901 7.116 -23.831 1.00 69.56 69 TYR A O 1
ATOM 551 N N . LYS A 1 70 ? 12.114 7.753 -25.048 1.00 68.94 70 LYS A N 1
ATOM 552 C CA . LYS A 1 70 ? 12.437 6.972 -26.233 1.00 68.94 70 LYS A CA 1
ATOM 553 C C . LYS A 1 70 ? 13.700 7.546 -26.873 1.00 68.94 70 LYS A C 1
ATOM 555 O O . LYS A 1 70 ? 13.671 8.578 -27.538 1.00 68.94 70 LYS A O 1
ATOM 560 N N . THR A 1 71 ? 14.838 6.890 -26.667 1.00 68.81 71 THR A N 1
ATOM 561 C CA . THR A 1 71 ? 16.080 7.273 -27.342 1.00 68.81 71 THR A CA 1
ATOM 562 C C . THR A 1 71 ? 16.097 6.652 -28.742 1.00 68.81 71 THR A C 1
ATOM 564 O O . THR A 1 71 ? 15.886 5.451 -28.906 1.00 68.81 71 THR A O 1
ATOM 567 N N . ASN A 1 72 ? 16.366 7.459 -29.772 1.00 63.28 72 ASN A N 1
ATOM 568 C CA . ASN A 1 72 ? 16.308 7.046 -31.187 1.00 63.28 72 ASN A CA 1
ATOM 569 C C . ASN A 1 72 ? 17.372 6.005 -31.613 1.00 63.28 72 ASN A C 1
ATOM 571 O O . ASN A 1 72 ? 17.446 5.657 -32.787 1.00 63.28 72 ASN A O 1
ATOM 575 N N . GLY A 1 73 ? 18.206 5.517 -30.688 1.00 67.69 73 GLY A N 1
ATOM 576 C CA . GLY A 1 73 ? 19.276 4.548 -30.962 1.00 67.69 73 GLY A CA 1
ATOM 577 C C . GLY A 1 73 ? 19.146 3.207 -30.234 1.00 67.69 73 GLY A C 1
ATOM 578 O O . GLY A 1 73 ? 19.935 2.304 -30.503 1.00 67.69 73 GLY A O 1
ATOM 579 N N . SER A 1 74 ? 18.180 3.052 -29.323 1.00 70.06 74 SER A N 1
ATOM 580 C CA . SER A 1 74 ? 18.033 1.842 -28.506 1.00 70.06 74 SER A CA 1
ATOM 581 C C . SER A 1 74 ? 16.844 1.009 -28.979 1.00 70.06 74 SER A C 1
ATOM 583 O O . SER A 1 74 ? 15.743 1.522 -29.091 1.00 70.06 74 SER A O 1
ATOM 585 N N . ALA A 1 75 ? 17.007 -0.300 -29.188 1.00 78.50 75 ALA A N 1
ATOM 586 C CA . ALA A 1 75 ? 15.865 -1.178 -29.495 1.00 78.50 75 ALA A CA 1
ATOM 587 C C . ALA A 1 75 ? 14.922 -1.388 -28.286 1.00 78.50 75 ALA A C 1
ATOM 589 O O . ALA A 1 75 ? 13.773 -1.811 -28.439 1.00 78.50 75 ALA A O 1
ATOM 590 N N . VAL A 1 76 ? 15.417 -1.093 -27.080 1.00 77.69 76 VAL A N 1
ATOM 591 C CA . VAL A 1 76 ? 14.774 -1.365 -25.790 1.00 77.69 76 VAL A CA 1
ATOM 592 C C . VAL A 1 76 ? 14.751 -0.088 -24.942 1.00 77.69 76 VAL A C 1
ATOM 594 O O . VAL A 1 76 ? 15.684 0.713 -24.992 1.00 77.69 76 VAL A O 1
ATOM 597 N N . CYS A 1 77 ? 13.692 0.072 -24.155 1.00 78.12 77 CYS A N 1
ATOM 598 C CA . CYS A 1 77 ? 13.490 1.084 -23.122 1.00 78.12 77 CYS A CA 1
ATOM 599 C C . CYS A 1 77 ? 13.395 0.438 -21.732 1.00 78.12 77 CYS A C 1
ATOM 601 O O . CYS A 1 77 ? 12.946 -0.704 -21.613 1.00 78.12 77 CYS A O 1
ATOM 603 N N . GLU A 1 78 ? 13.735 1.177 -20.673 1.00 77.25 78 GLU A N 1
ATOM 604 C CA . GLU A 1 78 ? 13.631 0.707 -19.285 1.00 77.25 78 GLU A CA 1
ATOM 605 C C . GLU A 1 78 ? 12.686 1.605 -18.478 1.00 77.25 78 GLU A C 1
ATOM 607 O O . GLU A 1 78 ? 12.991 2.756 -18.214 1.00 77.25 78 GLU A O 1
ATOM 612 N N . ALA A 1 79 ? 11.544 1.085 -18.036 1.00 80.38 79 ALA A N 1
ATOM 613 C CA . ALA A 1 79 ? 10.702 1.778 -17.060 1.00 80.38 79 ALA A CA 1
ATOM 614 C C . ALA A 1 79 ? 11.056 1.279 -15.655 1.00 80.38 79 ALA A C 1
ATOM 616 O O . ALA A 1 79 ? 11.084 0.067 -15.431 1.00 80.38 79 ALA A O 1
ATOM 617 N N . ALA A 1 80 ? 11.316 2.177 -14.707 1.00 82.12 80 ALA A N 1
ATOM 618 C CA . ALA A 1 80 ? 11.664 1.803 -13.339 1.00 82.12 80 ALA A CA 1
ATOM 619 C C . ALA A 1 80 ? 10.558 2.212 -12.363 1.00 82.12 80 ALA A C 1
ATOM 621 O O . ALA A 1 80 ? 10.102 3.346 -12.369 1.00 82.12 80 ALA A O 1
ATOM 622 N N . HIS A 1 81 ? 10.161 1.297 -11.488 1.00 82.69 81 HIS A N 1
ATOM 623 C CA . HIS A 1 81 ? 9.282 1.567 -10.359 1.00 82.69 81 HIS A CA 1
ATOM 624 C C . HIS A 1 81 ? 10.113 1.477 -9.090 1.00 82.69 81 HIS A C 1
ATOM 626 O O . HIS A 1 81 ? 10.719 0.439 -8.805 1.00 82.69 81 HIS A O 1
ATOM 632 N N . MET A 1 82 ? 10.194 2.579 -8.358 1.00 82.38 82 MET A N 1
ATOM 633 C CA . MET A 1 82 ? 10.884 2.626 -7.081 1.00 82.38 82 MET A CA 1
ATOM 634 C C . MET A 1 82 ? 9.852 2.509 -5.973 1.00 82.38 82 MET A C 1
ATOM 636 O O . MET A 1 82 ? 8.991 3.372 -5.814 1.00 82.38 82 MET A O 1
ATOM 640 N N . GLY A 1 83 ? 9.949 1.421 -5.220 1.00 86.31 83 GLY A N 1
ATOM 641 C CA . GLY A 1 83 ? 9.310 1.260 -3.928 1.00 86.31 83 GLY A CA 1
ATOM 642 C C . GLY A 1 83 ? 10.228 1.700 -2.800 1.00 86.31 83 GLY A C 1
ATOM 643 O O . GLY A 1 83 ? 11.410 1.976 -3.000 1.00 86.31 83 GLY A O 1
ATOM 644 N N . LEU A 1 84 ? 9.696 1.691 -1.580 1.00 85.50 84 LEU A N 1
ATOM 645 C CA . LEU A 1 84 ? 10.486 2.034 -0.398 1.00 85.50 84 LEU A CA 1
ATOM 646 C C . LEU A 1 84 ? 11.622 1.028 -0.132 1.00 85.50 84 LEU A C 1
ATOM 648 O O . LEU A 1 84 ? 12.688 1.404 0.346 1.00 85.50 84 LEU A O 1
ATOM 652 N N . TRP A 1 85 ? 11.396 -0.250 -0.451 1.00 86.81 85 TRP A N 1
ATOM 653 C CA . TRP A 1 85 ? 12.319 -1.349 -0.132 1.00 86.81 85 TRP A CA 1
ATOM 654 C C . TRP A 1 85 ? 12.940 -2.024 -1.355 1.00 86.81 85 TRP A C 1
ATOM 656 O O . TRP A 1 85 ? 13.898 -2.783 -1.216 1.00 86.81 85 TRP A O 1
ATOM 666 N N . LYS A 1 86 ? 12.363 -1.819 -2.540 1.00 84.62 86 LYS A N 1
ATOM 667 C CA . LYS A 1 86 ? 12.726 -2.525 -3.772 1.00 84.62 86 LYS A CA 1
ATOM 668 C C . LYS A 1 86 ? 12.570 -1.609 -4.973 1.00 84.62 86 LYS A C 1
ATOM 670 O O . LYS A 1 86 ? 11.706 -0.739 -4.984 1.00 84.62 86 LYS A O 1
ATOM 675 N N . VAL A 1 87 ? 13.390 -1.848 -5.989 1.00 85.31 87 VAL A N 1
ATOM 676 C CA . VAL A 1 87 ? 13.297 -1.193 -7.294 1.00 85.31 87 VAL A CA 1
ATOM 677 C C . VAL A 1 87 ? 13.030 -2.268 -8.337 1.00 85.31 87 VAL A C 1
ATOM 679 O O . VAL A 1 87 ? 13.773 -3.246 -8.421 1.00 85.31 87 VAL A O 1
ATOM 682 N N . CYS A 1 88 ? 11.977 -2.087 -9.127 1.00 82.75 88 CYS A N 1
ATOM 683 C CA . CYS A 1 88 ? 11.595 -2.995 -10.196 1.00 82.75 88 CYS A CA 1
ATOM 684 C C . CYS A 1 88 ? 11.791 -2.303 -11.546 1.00 82.75 88 CYS A C 1
ATOM 686 O O . CYS A 1 88 ? 11.156 -1.290 -11.832 1.00 82.75 88 CYS A O 1
ATOM 688 N N . ILE A 1 89 ? 12.683 -2.842 -12.377 1.00 83.88 89 ILE A N 1
ATOM 689 C CA . ILE A 1 89 ? 12.977 -2.308 -13.710 1.00 83.88 89 ILE A CA 1
ATOM 690 C C . ILE A 1 89 ? 12.344 -3.234 -14.742 1.00 83.88 89 ILE A C 1
ATOM 692 O O . ILE A 1 89 ? 12.615 -4.435 -14.772 1.00 83.88 89 ILE A O 1
ATOM 696 N N . LYS A 1 90 ? 11.506 -2.670 -15.606 1.00 80.62 90 LYS A N 1
ATOM 697 C CA . LYS A 1 90 ? 10.845 -3.377 -16.693 1.00 80.62 90 LYS A CA 1
ATOM 698 C C . LYS A 1 90 ? 11.456 -2.951 -18.021 1.00 80.62 90 LYS A C 1
ATOM 700 O O . LYS A 1 90 ? 11.392 -1.784 -18.397 1.00 80.62 90 LYS A O 1
ATOM 705 N N . ARG A 1 91 ? 12.013 -3.920 -18.748 1.00 80.06 91 ARG A N 1
ATOM 706 C CA . ARG A 1 91 ? 12.485 -3.735 -20.125 1.00 80.06 91 ARG A CA 1
ATOM 707 C C . ARG A 1 91 ? 11.321 -3.873 -21.097 1.00 80.06 91 ARG A C 1
ATOM 709 O O . ARG A 1 91 ? 10.637 -4.893 -21.083 1.00 80.06 91 ARG A O 1
ATOM 716 N N . LEU A 1 92 ? 11.102 -2.855 -21.920 1.00 77.00 92 LEU A N 1
ATOM 717 C CA . LEU A 1 92 ? 10.100 -2.843 -22.985 1.00 77.00 92 LEU A CA 1
ATOM 718 C C . LEU A 1 92 ? 10.787 -2.658 -24.334 1.00 77.00 92 LEU A C 1
ATOM 720 O O . LEU A 1 92 ? 11.721 -1.869 -24.458 1.00 77.00 92 LEU A O 1
ATOM 724 N N . TRP A 1 93 ? 10.305 -3.350 -25.359 1.00 79.25 93 TRP A N 1
ATOM 725 C CA . TRP A 1 93 ? 10.755 -3.125 -26.727 1.00 79.25 93 TRP A CA 1
ATOM 726 C C . TRP A 1 93 ? 10.093 -1.873 -27.287 1.00 79.25 93 TRP A C 1
ATOM 728 O O . TRP A 1 93 ? 8.885 -1.694 -27.149 1.00 79.25 93 TRP A O 1
ATOM 738 N N . GLN A 1 94 ? 10.862 -1.017 -27.959 1.00 76.81 94 GLN A N 1
ATOM 739 C CA . GLN A 1 94 ? 10.301 0.203 -28.548 1.00 76.81 94 GLN A CA 1
ATOM 740 C C . GLN A 1 94 ? 9.247 -0.082 -29.628 1.00 76.81 94 GLN A C 1
ATOM 742 O O . GLN A 1 94 ? 8.386 0.760 -29.863 1.00 76.81 94 GLN A O 1
ATOM 747 N N . ALA A 1 95 ? 9.300 -1.256 -30.268 1.00 76.88 95 ALA A N 1
ATOM 748 C CA . ALA A 1 95 ? 8.306 -1.694 -31.249 1.00 76.88 95 ALA A CA 1
ATOM 749 C C . ALA A 1 95 ? 6.907 -1.904 -30.638 1.00 76.88 95 ALA A C 1
ATOM 751 O O . ALA A 1 95 ? 5.913 -1.735 -31.338 1.00 76.88 95 ALA A O 1
ATOM 752 N N . ASP A 1 96 ? 6.837 -2.222 -29.341 1.00 75.62 96 ASP A N 1
ATOM 753 C CA . ASP A 1 96 ? 5.583 -2.473 -28.620 1.00 75.62 96 ASP A CA 1
ATOM 754 C C . ASP A 1 96 ? 5.002 -1.191 -27.990 1.00 75.62 96 ASP A C 1
ATOM 756 O O . ASP A 1 96 ? 3.899 -1.201 -27.437 1.00 75.62 96 ASP A O 1
ATOM 760 N N . VAL A 1 97 ? 5.736 -0.074 -28.055 1.00 72.31 97 VAL A N 1
ATOM 761 C CA . VAL A 1 97 ? 5.310 1.228 -27.527 1.00 72.31 97 VAL A CA 1
ATOM 762 C C . VAL A 1 97 ? 4.599 2.018 -28.636 1.00 72.31 97 VAL A C 1
ATOM 764 O O . VAL A 1 97 ? 5.145 2.148 -29.735 1.00 72.31 97 VAL A O 1
ATOM 767 N N . PRO A 1 98 ? 3.404 2.590 -28.383 1.00 72.88 98 PRO A N 1
ATOM 768 C CA . PRO A 1 98 ? 2.674 3.373 -29.378 1.00 72.88 98 PRO A CA 1
ATOM 769 C C . PRO A 1 98 ? 3.523 4.507 -29.965 1.00 72.88 98 PRO A C 1
ATOM 771 O O . PRO A 1 98 ? 4.157 5.261 -29.230 1.00 72.88 98 PRO A O 1
ATOM 774 N N . ALA A 1 99 ? 3.487 4.671 -31.290 1.00 68.38 99 ALA A N 1
ATOM 775 C CA . ALA A 1 99 ? 4.353 5.603 -32.021 1.00 68.38 99 ALA A CA 1
ATOM 776 C C . ALA A 1 99 ? 4.205 7.088 -31.626 1.00 68.38 99 ALA A C 1
ATOM 778 O O . ALA A 1 99 ? 5.088 7.876 -31.944 1.00 68.38 99 ALA A O 1
ATOM 779 N N . GLY A 1 100 ? 3.115 7.463 -30.947 1.00 69.31 100 GLY A N 1
ATOM 780 C CA . GLY A 1 100 ? 2.839 8.833 -30.500 1.00 69.31 100 GLY A CA 1
ATOM 781 C C . GLY A 1 100 ? 3.231 9.149 -29.054 1.00 69.31 100 GLY A C 1
ATOM 782 O O . GLY A 1 100 ? 2.827 10.197 -28.569 1.00 69.31 100 GLY A O 1
ATOM 783 N N . ARG A 1 101 ? 3.937 8.255 -28.346 1.00 69.56 101 ARG A N 1
ATOM 784 C CA . ARG A 1 101 ? 4.427 8.510 -26.980 1.00 69.56 101 ARG A CA 1
ATOM 785 C C . ARG A 1 101 ? 5.932 8.752 -26.970 1.00 69.56 101 ARG A C 1
ATOM 787 O O . ARG A 1 101 ? 6.694 7.933 -27.485 1.00 69.56 101 ARG A O 1
ATOM 794 N N . ASP A 1 102 ? 6.344 9.834 -26.313 1.00 73.38 102 ASP A N 1
ATOM 795 C CA . ASP A 1 102 ? 7.759 10.198 -26.141 1.00 73.38 102 ASP A CA 1
ATOM 796 C C . ASP A 1 102 ? 8.452 9.375 -25.048 1.00 73.38 102 ASP A C 1
ATOM 798 O O . ASP A 1 102 ? 9.681 9.286 -24.988 1.00 73.38 102 ASP A O 1
ATOM 802 N N . THR A 1 103 ? 7.660 8.741 -24.186 1.00 73.00 103 THR A N 1
ATOM 803 C CA . THR A 1 103 ? 8.130 7.989 -23.031 1.00 73.00 103 THR A CA 1
ATOM 804 C C . THR A 1 103 ? 7.634 6.542 -23.072 1.00 73.00 103 THR A C 1
ATOM 806 O O . THR A 1 103 ? 6.574 6.232 -23.621 1.00 73.00 103 THR A O 1
ATOM 809 N N . CYS A 1 104 ? 8.436 5.625 -22.534 1.00 71.00 104 CYS A N 1
ATOM 810 C CA . CYS A 1 104 ? 8.192 4.185 -22.643 1.00 71.00 104 CYS A CA 1
ATOM 811 C C . CYS A 1 104 ? 7.290 3.612 -21.521 1.00 71.00 104 CYS A C 1
ATOM 813 O O . CYS A 1 104 ? 6.839 2.471 -21.613 1.00 71.00 104 CYS A O 1
ATOM 815 N N . GLY A 1 105 ? 6.994 4.399 -20.488 1.00 67.44 105 GLY A N 1
ATOM 816 C CA . GLY A 1 105 ? 6.067 4.122 -19.389 1.00 67.44 105 GLY A CA 1
ATOM 817 C C . GLY A 1 105 ? 4.732 4.879 -19.511 1.00 67.44 105 GLY A C 1
ATOM 818 O O . GLY A 1 105 ? 4.598 5.787 -20.333 1.00 67.44 105 GLY A O 1
ATOM 819 N N . PRO A 1 106 ? 3.700 4.481 -18.745 1.00 59.19 106 PRO A N 1
ATOM 820 C CA . PRO A 1 106 ? 2.365 5.077 -18.798 1.00 59.19 106 PRO A CA 1
ATOM 821 C C . PRO A 1 106 ? 2.273 6.527 -18.300 1.00 59.19 106 PRO A C 1
ATOM 823 O O . PRO A 1 106 ? 1.341 7.213 -18.722 1.00 59.19 106 PRO A O 1
ATOM 826 N N . ALA A 1 107 ? 3.185 6.993 -17.441 1.00 56.50 107 ALA A N 1
ATOM 827 C CA . ALA A 1 107 ? 3.150 8.353 -16.904 1.00 56.50 107 ALA A CA 1
ATOM 828 C C . ALA A 1 107 ? 4.108 9.306 -17.647 1.00 56.50 107 ALA A C 1
ATOM 830 O O . ALA A 1 107 ? 5.328 9.172 -17.556 1.00 56.50 107 ALA A O 1
ATOM 831 N N . GLU A 1 108 ? 3.569 10.308 -18.343 1.00 52.56 108 GLU A N 1
ATOM 832 C CA . GLU A 1 108 ? 4.327 11.503 -18.736 1.00 52.56 108 GLU A CA 1
ATOM 833 C C . GLU A 1 108 ? 4.523 12.373 -17.490 1.00 52.56 108 GLU A C 1
ATOM 835 O O . GLU A 1 108 ? 3.605 13.055 -17.035 1.00 52.56 108 GLU A O 1
ATOM 840 N N . LEU A 1 109 ? 5.711 12.307 -16.892 1.00 42.44 109 LEU A N 1
ATOM 841 C CA . LEU A 1 109 ? 6.104 13.224 -15.827 1.00 42.44 109 LEU A CA 1
ATOM 842 C C . LEU A 1 109 ? 6.759 14.455 -16.472 1.00 42.44 109 LEU A C 1
ATOM 844 O O . LEU A 1 109 ? 7.768 14.288 -17.163 1.00 42.44 109 LEU A O 1
ATOM 848 N N . PRO A 1 110 ? 6.224 15.675 -16.275 1.00 43.41 110 PRO A N 1
ATOM 849 C CA . PRO A 1 110 ? 6.930 16.886 -16.668 1.00 43.41 110 PRO A CA 1
ATOM 850 C C . PRO A 1 110 ? 8.197 17.022 -15.813 1.00 43.41 110 PRO A C 1
ATOM 852 O O . PRO A 1 110 ? 8.132 16.941 -14.584 1.00 43.41 110 PRO A O 1
ATOM 855 N N . GLY A 1 111 ? 9.338 17.184 -16.482 1.00 37.38 111 GLY A N 1
ATOM 856 C CA . GLY A 1 111 ? 10.599 17.622 -15.880 1.00 37.38 111 GLY A CA 1
ATOM 857 C C . GLY A 1 111 ? 10.723 19.133 -15.936 1.00 37.38 111 GLY A C 1
ATOM 858 O O . GLY A 1 111 ? 10.339 19.699 -16.984 1.00 37.38 111 GLY A O 1
#

Secondary structure (DSSP, 8-state):
--HHHHHHHHHHHHHHHHHHHHHHHHHHHT---HHHHHHHHHHHHHHHHHHHHHHHHHH-S-SEEEPPB--TT-SEEEEEEE-SS-EEEEEEEGGGS-TT-SBSSS-----